Protein AF-A0A920SYW1-F1 (afdb_monomer_lite)

Secondary structure (DSSP, 8-state):
-EEE--TT--PPTT-EEEEEETTEEEEEEEEEEEETTEEEEEESS--TTPPP-

Radius of gyration: 10.81 Å; chains: 1; bounding box: 24×19×28 Å

pLDDT: mean 93.03, std 5.73, range [68.25, 98.38]

Foldseek 3Di:
DKDADPPPPQDDQQDWDWDAQPNDIKIWGFHDDPDPRITDTDTPDDCPNPDDD

Sequence (53 aa):
MDVEFPADELPEIYSAVELQNDGKKLVLEVEQHVGNSWARCLALGATEGLAEG

Structure (mmCIF, N/CA/C/O backbone):
data_AF-A0A920SYW1-F1
#
_entry.id   AF-A0A920SYW1-F1
#
loop_
_atom_site.group_PDB
_atom_site.id
_atom_site.type_symbol
_atom_site.label_atom_id
_atom_site.label_alt_id
_atom_site.label_comp_id
_atom_site.label_asym_id
_atom_site.label_entity_id
_atom_site.label_seq_id
_atom_site.pdbx_PDB_ins_code
_atom_site.Cartn_x
_atom_site.Cartn_y
_atom_site.Cartn_z
_atom_site.occupancy
_atom_site.B_iso_or_equiv
_atom_site.auth_seq_id
_atom_site.auth_comp_id
_atom_site.auth_asym_id
_atom_site.auth_atom_id
_atom_site.pdbx_PDB_model_num
ATOM 1 N N . MET A 1 1 ? 6.321 0.966 4.272 1.00 89.50 1 MET A N 1
ATOM 2 C CA . MET A 1 1 ? 6.111 -0.480 4.477 1.00 89.50 1 MET A CA 1
ATOM 3 C C . MET A 1 1 ? 6.276 -1.134 3.132 1.00 89.50 1 MET A C 1
ATOM 5 O O . MET A 1 1 ? 5.766 -0.580 2.167 1.00 89.50 1 MET A O 1
ATOM 9 N N . ASP A 1 2 ? 7.015 -2.229 3.056 1.00 94.81 2 ASP A N 1
ATOM 10 C CA . ASP A 1 2 ? 7.233 -2.913 1.784 1.00 94.81 2 ASP A CA 1
ATOM 11 C C . ASP A 1 2 ? 6.192 -4.038 1.680 1.00 94.81 2 ASP A C 1
ATOM 13 O O . ASP A 1 2 ? 5.973 -4.765 2.647 1.00 94.81 2 ASP A O 1
ATOM 17 N N . VAL A 1 3 ? 5.483 -4.105 0.553 1.00 94.94 3 VAL A N 1
ATOM 18 C CA . VAL A 1 3 ? 4.354 -5.015 0.317 1.00 94.94 3 VAL A CA 1
ATOM 19 C C . VAL A 1 3 ? 4.636 -5.814 -0.947 1.00 94.94 3 VAL A C 1
ATOM 21 O O . VAL A 1 3 ? 4.923 -5.231 -1.994 1.00 94.94 3 VAL A O 1
ATOM 24 N N . GLU A 1 4 ? 4.561 -7.138 -0.844 1.00 95.25 4 GLU A N 1
ATOM 25 C CA . GLU A 1 4 ? 4.642 -8.043 -1.988 1.00 95.25 4 GLU A CA 1
ATOM 26 C C . GLU A 1 4 ? 3.289 -8.135 -2.692 1.00 95.25 4 GLU A C 1
ATOM 28 O O . GLU A 1 4 ? 2.244 -8.271 -2.053 1.00 95.25 4 GLU A O 1
ATOM 33 N N . PHE A 1 5 ? 3.321 -8.096 -4.018 1.00 95.00 5 PHE A N 1
ATOM 34 C CA . PHE A 1 5 ? 2.171 -8.325 -4.877 1.00 95.00 5 PHE A CA 1
ATOM 35 C C . PHE A 1 5 ? 2.429 -9.541 -5.770 1.00 95.00 5 PHE A C 1
ATOM 37 O O . PHE A 1 5 ? 3.582 -9.844 -6.093 1.00 95.00 5 PHE A O 1
ATOM 44 N N . PRO A 1 6 ? 1.372 -10.230 -6.231 1.00 95.31 6 PRO A N 1
ATOM 45 C CA . PRO A 1 6 ? 1.494 -11.182 -7.326 1.00 95.31 6 PRO A CA 1
ATOM 46 C C . PRO A 1 6 ? 2.176 -10.545 -8.544 1.00 95.31 6 PRO A C 1
ATOM 48 O O . PRO A 1 6 ? 2.044 -9.344 -8.784 1.00 95.31 6 PRO A O 1
ATOM 51 N N . ALA A 1 7 ? 2.894 -11.357 -9.328 1.00 88.12 7 ALA A N 1
ATOM 52 C CA . ALA A 1 7 ? 3.797 -10.872 -10.376 1.00 88.12 7 ALA A CA 1
ATOM 53 C C . ALA A 1 7 ? 3.162 -9.863 -11.350 1.00 88.12 7 ALA A C 1
ATOM 55 O O . A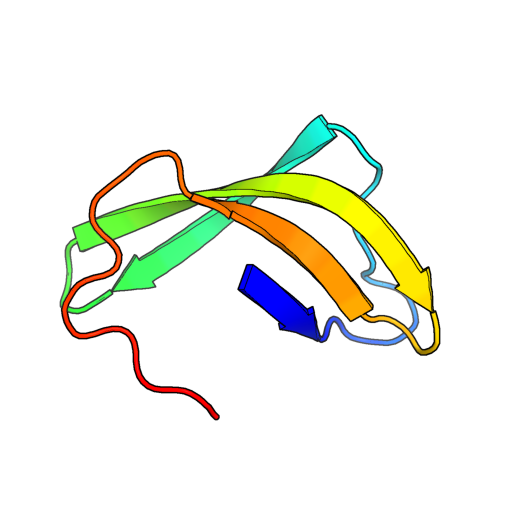LA A 1 7 ? 3.805 -8.879 -11.711 1.00 88.12 7 ALA A O 1
ATOM 56 N N . ASP A 1 8 ? 1.896 -10.082 -11.702 1.00 91.50 8 ASP A N 1
ATOM 57 C CA . ASP A 1 8 ? 1.146 -9.286 -12.675 1.00 91.50 8 ASP A CA 1
ATOM 58 C C . ASP A 1 8 ? 0.119 -8.337 -12.026 1.00 91.50 8 ASP A C 1
ATOM 60 O O . ASP A 1 8 ? -0.687 -7.720 -12.719 1.00 91.50 8 ASP A O 1
ATOM 64 N N . GLU A 1 9 ? 0.139 -8.210 -10.697 1.00 95.50 9 GLU A N 1
ATOM 65 C CA . GLU A 1 9 ? -0.798 -7.384 -9.920 1.00 95.50 9 GLU A CA 1
ATOM 66 C C . GLU A 1 9 ? -0.092 -6.247 -9.169 1.00 95.50 9 GLU A C 1
ATOM 68 O O . GLU A 1 9 ? -0.663 -5.649 -8.257 1.00 95.50 9 GLU A O 1
ATOM 73 N N . LEU A 1 10 ? 1.151 -5.931 -9.547 1.00 96.75 10 LEU A N 1
ATOM 74 C CA . LEU A 1 10 ? 1.890 -4.818 -8.963 1.00 96.75 10 LEU A CA 1
ATOM 75 C C . LEU A 1 10 ? 1.202 -3.482 -9.318 1.00 96.75 10 LEU A C 1
ATOM 77 O O . LEU A 1 10 ? 1.176 -3.117 -10.497 1.00 96.75 10 LEU A O 1
ATOM 81 N N . PRO A 1 11 ? 0.678 -2.720 -8.337 1.00 97.12 11 PRO A N 1
ATOM 82 C CA . PRO A 1 11 ? -0.021 -1.472 -8.621 1.00 97.12 11 PRO A CA 1
ATOM 83 C C . PRO A 1 11 ? 0.938 -0.374 -9.095 1.00 97.12 11 PRO A C 1
ATOM 85 O O . PRO A 1 11 ? 2.128 -0.377 -8.769 1.00 97.12 11 PRO A O 1
ATOM 88 N N . GLU A 1 12 ? 0.421 0.609 -9.833 1.00 97.56 12 GLU A N 1
ATOM 89 C CA . GLU A 1 12 ? 1.205 1.773 -10.259 1.00 97.56 12 GLU A CA 1
ATOM 90 C C . GLU A 1 12 ? 1.604 2.655 -9.064 1.00 97.56 12 GLU A C 1
ATOM 92 O O . GLU A 1 12 ? 0.920 2.690 -8.038 1.00 97.56 12 GLU A O 1
ATOM 97 N N . ILE A 1 13 ? 2.693 3.412 -9.210 1.00 97.69 13 ILE A N 1
ATOM 98 C CA . ILE A 1 13 ? 3.071 4.448 -8.238 1.00 97.69 13 ILE A CA 1
ATOM 99 C C . ILE A 1 13 ? 1.921 5.462 -8.112 1.00 97.69 13 ILE A C 1
ATOM 101 O O . ILE A 1 13 ? 1.268 5.795 -9.099 1.00 97.69 13 ILE A O 1
ATOM 105 N N . TYR A 1 14 ? 1.670 5.922 -6.889 1.00 97.81 14 TYR A N 1
ATOM 106 C CA . TYR A 1 14 ? 0.530 6.738 -6.458 1.00 97.81 14 TYR A CA 1
ATOM 107 C C . TYR A 1 14 ? -0.831 6.028 -6.481 1.00 97.81 14 TYR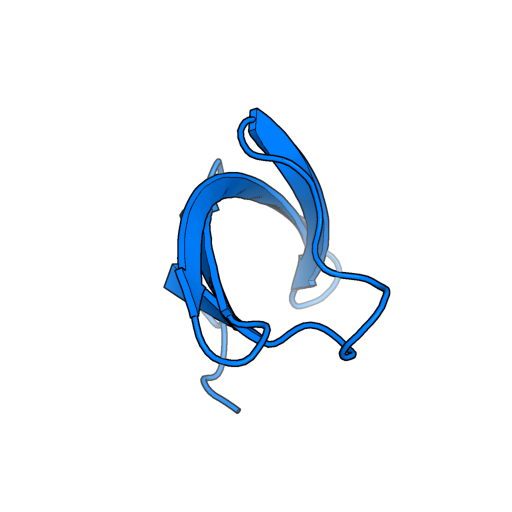 A C 1
ATOM 109 O O . TYR A 1 14 ? -1.865 6.659 -6.257 1.00 97.81 14 TYR A O 1
ATOM 117 N N . SER A 1 15 ? -0.862 4.708 -6.699 1.00 97.88 15 SER A N 1
ATOM 118 C CA . SER A 1 15 ? -2.080 3.922 -6.489 1.00 97.88 15 SER A CA 1
ATOM 119 C C . SER A 1 15 ? -2.345 3.708 -5.003 1.00 97.88 15 SER A C 1
ATOM 121 O O . SER A 1 15 ? -1.426 3.470 -4.214 1.00 97.88 15 SER A O 1
ATOM 123 N N . ALA A 1 16 ? -3.625 3.724 -4.637 1.00 97.38 16 ALA A N 1
ATOM 124 C CA . ALA A 1 16 ? -4.074 3.335 -3.311 1.00 97.38 16 ALA A CA 1
ATOM 125 C C . ALA A 1 16 ? -4.247 1.812 -3.223 1.00 97.38 16 ALA A C 1
ATOM 127 O O . ALA A 1 16 ? -4.851 1.188 -4.095 1.00 97.38 16 ALA A O 1
ATOM 128 N N . VAL A 1 17 ? -3.764 1.229 -2.132 1.00 95.75 17 VAL A N 1
ATOM 129 C CA . VAL A 1 17 ? -3.926 -0.180 -1.777 1.00 95.75 17 VAL A CA 1
ATOM 130 C C . VAL A 1 17 ? -4.681 -0.238 -0.459 1.00 95.75 17 VAL A C 1
ATOM 132 O O . VAL A 1 17 ? -4.258 0.338 0.542 1.00 95.75 17 VAL A O 1
ATOM 135 N N . GLU A 1 18 ? -5.823 -0.915 -0.450 1.00 94.44 18 GLU A N 1
ATOM 136 C CA . GLU A 1 18 ? -6.668 -1.027 0.736 1.00 94.44 18 GLU A CA 1
ATOM 137 C C . GLU A 1 18 ? -6.526 -2.409 1.362 1.00 94.44 18 GLU A C 1
ATOM 139 O O . GLU A 1 18 ? -6.620 -3.423 0.672 1.00 94.44 18 GLU A O 1
ATOM 144 N N . LEU A 1 19 ? -6.359 -2.455 2.681 1.00 90.88 19 LEU A N 1
ATOM 145 C CA . LEU A 1 19 ? -6.338 -3.702 3.434 1.00 90.88 19 LEU A CA 1
ATOM 146 C C . LEU A 1 19 ? -7.171 -3.593 4.712 1.00 90.88 19 LEU A C 1
ATOM 148 O O . LEU A 1 19 ? -7.424 -2.505 5.236 1.00 90.88 19 LEU A O 1
ATOM 152 N N . GLN A 1 20 ? -7.630 -4.742 5.200 1.00 89.88 20 GLN A N 1
ATOM 153 C CA . GLN A 1 20 ? -8.351 -4.855 6.464 1.00 89.88 20 GLN A CA 1
ATOM 154 C C . GLN A 1 20 ? -7.378 -5.277 7.561 1.00 89.88 20 GLN A C 1
ATOM 156 O O . GLN A 1 20 ? -6.756 -6.330 7.462 1.00 89.88 20 GLN A O 1
ATOM 161 N N . ASN A 1 21 ? -7.275 -4.464 8.607 1.00 87.50 21 ASN A N 1
ATOM 162 C CA . ASN A 1 21 ? -6.478 -4.720 9.799 1.00 87.50 21 ASN A CA 1
ATOM 163 C C . ASN A 1 21 ? -7.413 -4.755 11.016 1.00 87.50 21 ASN A C 1
ATOM 165 O O . ASN A 1 21 ? -7.943 -3.717 11.412 1.00 87.50 21 ASN A O 1
ATOM 169 N N . ASP A 1 22 ? -7.684 -5.941 11.564 1.00 86.88 22 ASP A N 1
ATOM 170 C CA . ASP A 1 22 ? -8.581 -6.137 12.716 1.00 86.88 22 ASP A CA 1
ATOM 171 C C . ASP A 1 22 ? -9.951 -5.441 12.582 1.00 86.88 22 ASP A C 1
ATOM 173 O O . ASP A 1 22 ? -10.458 -4.784 13.494 1.00 86.88 22 ASP A O 1
ATOM 177 N N . GLY A 1 23 ? -10.560 -5.550 11.396 1.00 87.50 23 GLY A N 1
ATOM 178 C CA . GLY A 1 23 ? -11.855 -4.930 11.089 1.00 87.50 23 GLY A CA 1
ATOM 179 C C . GLY A 1 23 ? -11.803 -3.413 10.876 1.00 87.50 23 GLY A C 1
ATOM 180 O O . GLY A 1 23 ? -12.848 -2.783 10.706 1.00 87.50 23 GLY A O 1
ATOM 181 N N . LYS A 1 24 ? -10.607 -2.815 10.869 1.00 89.81 24 LYS A N 1
ATOM 182 C CA . LYS A 1 24 ? -10.375 -1.431 10.457 1.00 89.81 24 LYS A CA 1
ATOM 183 C C . LYS A 1 24 ? -9.767 -1.406 9.063 1.00 89.81 24 LYS A C 1
ATOM 185 O O . LYS A 1 24 ? -8.812 -2.117 8.763 1.00 89.81 24 LYS A O 1
ATOM 190 N N . LYS A 1 25 ? -10.283 -0.516 8.222 1.00 93.19 25 LYS A N 1
ATOM 191 C CA . LYS A 1 25 ? -9.685 -0.225 6.921 1.00 93.19 25 LYS A CA 1
ATOM 192 C C . LYS A 1 25 ? -8.382 0.553 7.119 1.00 93.19 25 LYS A C 1
ATOM 194 O O . LYS A 1 25 ? -8.392 1.606 7.755 1.00 93.19 25 LYS A O 1
ATOM 199 N N . LEU A 1 26 ? -7.299 0.063 6.527 1.00 94.69 26 LEU A N 1
ATOM 200 C CA . LEU A 1 26 ? -6.043 0.784 6.352 1.00 94.69 26 LEU A CA 1
ATOM 201 C C . LEU A 1 26 ? -5.823 1.020 4.855 1.00 94.69 26 LEU A C 1
ATOM 203 O O . LEU A 1 26 ? -6.043 0.127 4.038 1.00 94.69 26 LEU A O 1
ATOM 207 N N . VAL A 1 27 ? -5.404 2.233 4.502 1.00 96.31 27 VAL A N 1
ATOM 208 C CA . VAL A 1 27 ? -5.046 2.604 3.130 1.00 96.31 27 VAL A CA 1
ATOM 209 C C . VAL A 1 27 ? -3.545 2.836 3.073 1.00 96.31 27 VAL A C 1
ATOM 211 O O . VAL A 1 27 ? -2.990 3.536 3.924 1.00 96.31 27 VAL A O 1
ATOM 214 N N . LEU A 1 28 ? -2.907 2.241 2.076 1.00 97.38 28 LEU A N 1
ATOM 215 C CA . LEU A 1 28 ? -1.515 2.450 1.727 1.00 97.38 28 LEU A CA 1
ATOM 216 C C . LEU A 1 28 ? -1.443 3.168 0.374 1.00 97.38 28 LEU A C 1
ATOM 218 O O . LEU A 1 28 ? -2.256 2.896 -0.503 1.00 97.38 28 LEU A O 1
ATOM 222 N N . GLU A 1 29 ? -0.472 4.049 0.188 1.00 98.19 29 GLU A N 1
ATOM 223 C CA . GLU A 1 29 ? -0.155 4.666 -1.104 1.00 98.19 29 GLU A CA 1
ATOM 224 C C . GLU A 1 29 ? 1.175 4.115 -1.611 1.00 98.19 29 GLU A C 1
ATOM 226 O O . GLU A 1 29 ? 2.144 4.066 -0.854 1.00 98.19 29 GLU A O 1
ATOM 231 N N . VAL A 1 30 ? 1.227 3.666 -2.866 1.00 98.19 30 VAL A N 1
ATOM 232 C CA . VAL A 1 30 ? 2.467 3.163 -3.471 1.00 98.19 30 VAL A CA 1
ATOM 233 C C . VAL A 1 30 ? 3.394 4.332 -3.798 1.00 98.19 30 VAL A C 1
ATOM 235 O O . VAL A 1 30 ? 3.071 5.159 -4.640 1.00 98.19 30 VAL A O 1
ATOM 238 N N . GLU A 1 31 ? 4.584 4.364 -3.206 1.00 98.38 31 GLU A N 1
ATOM 239 C CA . GLU A 1 31 ? 5.579 5.424 -3.436 1.00 98.38 31 GLU A CA 1
ATOM 240 C C . GLU A 1 31 ? 6.658 4.996 -4.433 1.00 98.38 31 GLU A C 1
ATOM 242 O O . GLU A 1 31 ? 7.221 5.809 -5.167 1.00 98.38 31 GLU A O 1
ATOM 247 N N . GLN A 1 32 ? 6.991 3.703 -4.448 1.00 98.06 32 GLN A N 1
ATOM 248 C CA . GLN A 1 32 ? 8.094 3.192 -5.252 1.00 98.06 32 GLN A CA 1
ATOM 249 C C . GLN A 1 32 ? 7.936 1.700 -5.553 1.00 98.06 32 GLN A C 1
ATOM 251 O O . GLN A 1 32 ? 7.565 0.915 -4.684 1.00 98.06 32 GLN A O 1
ATOM 256 N N . HIS A 1 33 ? 8.327 1.280 -6.757 1.00 97.31 33 HIS A N 1
ATOM 257 C CA . HIS A 1 33 ? 8.603 -0.129 -7.056 1.00 97.31 33 HIS A CA 1
ATOM 258 C C . HIS A 1 33 ? 10.025 -0.480 -6.615 1.00 97.31 33 HIS A C 1
ATOM 260 O O . HIS A 1 33 ? 10.987 0.132 -7.081 1.00 97.31 33 HIS A O 1
ATOM 266 N N . VAL A 1 34 ? 10.168 -1.451 -5.713 1.00 95.19 34 VAL A N 1
ATOM 267 C CA . VAL A 1 34 ? 11.480 -1.861 -5.173 1.00 95.19 34 VAL A CA 1
ATOM 268 C C . VAL A 1 34 ? 12.058 -3.098 -5.880 1.00 95.19 34 VAL A C 1
ATOM 270 O O . VAL A 1 34 ? 13.218 -3.439 -5.662 1.00 95.19 34 VAL A O 1
ATOM 273 N N . GLY A 1 35 ? 11.292 -3.711 -6.792 1.00 92.38 35 GLY A N 1
ATOM 274 C CA . GLY A 1 35 ? 11.690 -4.873 -7.597 1.00 92.38 35 GLY A CA 1
ATOM 275 C C . GLY A 1 35 ? 11.096 -6.186 -7.081 1.00 92.38 35 GLY A C 1
ATOM 276 O O . GLY A 1 35 ? 10.517 -6.218 -6.004 1.00 92.38 35 GLY A O 1
ATOM 277 N N . ASN A 1 36 ? 11.205 -7.269 -7.860 1.00 93.88 36 ASN A N 1
ATOM 278 C CA . ASN A 1 36 ? 10.652 -8.595 -7.524 1.00 93.88 36 ASN A CA 1
ATOM 279 C C . ASN A 1 36 ? 9.160 -8.589 -7.136 1.00 93.88 36 ASN A C 1
ATOM 281 O O . ASN A 1 36 ? 8.753 -9.365 -6.285 1.00 93.88 36 ASN A O 1
ATOM 285 N N . SER A 1 37 ? 8.357 -7.705 -7.736 1.00 95.25 37 SER A N 1
ATOM 286 C CA .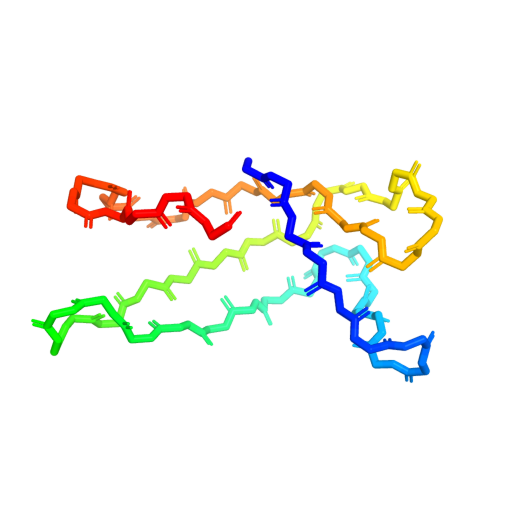 SER A 1 37 ? 6.930 -7.530 -7.405 1.00 95.25 37 SER A CA 1
ATOM 287 C C . SER A 1 37 ? 6.655 -6.986 -5.999 1.00 95.25 37 SER A C 1
ATOM 289 O O . SER A 1 37 ? 5.544 -7.087 -5.491 1.00 95.25 37 SER A O 1
ATOM 291 N N . TRP A 1 38 ? 7.641 -6.318 -5.401 1.00 96.56 38 TRP A N 1
ATOM 292 C CA . TRP A 1 38 ? 7.474 -5.555 -4.171 1.00 96.56 38 TRP A CA 1
ATOM 293 C C . TRP A 1 38 ? 7.289 -4.062 -4.459 1.00 96.56 38 TRP A C 1
ATOM 295 O O . TRP A 1 38 ? 7.979 -3.465 -5.300 1.00 96.56 38 TRP A O 1
ATOM 305 N N . ALA A 1 39 ? 6.394 -3.439 -3.698 1.00 97.38 39 ALA A N 1
ATOM 306 C CA . ALA A 1 39 ? 6.185 -1.999 -3.682 1.00 97.38 39 ALA A CA 1
ATOM 307 C C . ALA A 1 39 ? 6.448 -1.439 -2.281 1.00 97.38 39 ALA A C 1
ATOM 309 O O . ALA A 1 39 ? 6.054 -2.027 -1.276 1.00 97.38 39 ALA A O 1
ATOM 310 N N . ARG A 1 40 ? 7.103 -0.282 -2.207 1.00 97.75 40 ARG A N 1
ATOM 311 C CA . ARG A 1 40 ? 7.226 0.497 -0.979 1.00 97.75 40 ARG A CA 1
ATOM 312 C C . ARG A 1 40 ? 6.053 1.448 -0.887 1.00 97.75 40 ARG A C 1
ATOM 314 O O . ARG A 1 40 ? 5.877 2.297 -1.758 1.00 97.75 40 ARG A O 1
ATOM 321 N N . CYS A 1 41 ? 5.306 1.332 0.199 1.00 97.56 41 CYS A N 1
ATOM 322 C CA . CYS A 1 41 ? 4.101 2.106 0.425 1.00 97.56 41 CYS A CA 1
ATOM 323 C C . CYS A 1 41 ? 4.193 2.991 1.673 1.00 97.56 41 CYS A C 1
ATOM 325 O O . CYS A 1 41 ? 4.839 2.635 2.670 1.00 97.56 41 CYS A O 1
ATOM 327 N N . LEU A 1 42 ? 3.485 4.117 1.641 1.00 97.25 42 LEU A N 1
ATOM 328 C CA . LEU A 1 42 ? 3.194 4.961 2.792 1.00 97.25 42 LEU A CA 1
ATOM 329 C C . LEU A 1 42 ? 1.832 4.576 3.376 1.00 97.25 42 LEU A C 1
ATOM 331 O O . LEU A 1 42 ? 0.851 4.469 2.651 1.00 97.25 42 LEU A O 1
ATOM 335 N N . ALA A 1 43 ? 1.748 4.378 4.690 1.00 95.94 43 ALA A N 1
ATOM 336 C CA . ALA A 1 43 ? 0.468 4.145 5.349 1.00 95.94 43 ALA A CA 1
ATOM 337 C C . ALA A 1 43 ? -0.231 5.477 5.648 1.00 95.94 43 ALA A C 1
ATOM 339 O O . ALA A 1 43 ? 0.345 6.352 6.291 1.00 95.94 43 ALA A O 1
ATOM 340 N N . LEU A 1 44 ? -1.493 5.605 5.239 1.00 95.44 44 LEU A N 1
ATOM 341 C CA . LEU A 1 44 ? -2.328 6.788 5.488 1.00 95.44 44 LEU A CA 1
ATOM 342 C C . LEU A 1 44 ? -3.154 6.661 6.782 1.00 95.44 44 LEU A C 1
ATOM 344 O O . LEU A 1 44 ? -4.154 7.351 6.976 1.00 95.44 44 LEU A O 1
ATOM 348 N N . GLY A 1 45 ? -2.753 5.755 7.673 1.00 92.69 45 GLY A N 1
ATOM 349 C CA . GLY A 1 45 ? -3.422 5.470 8.935 1.00 92.69 45 GLY A CA 1
ATOM 350 C C . GLY A 1 45 ? -2.513 4.72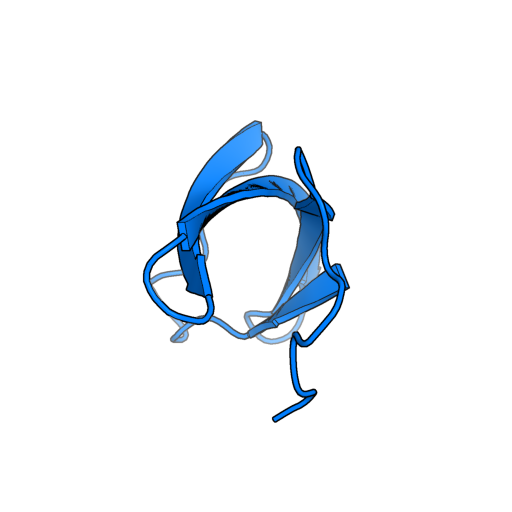0 9.905 1.00 92.69 45 GLY A C 1
ATOM 351 O O . GLY A 1 45 ? -1.350 4.451 9.605 1.00 92.69 45 GLY A O 1
ATOM 352 N N . ALA A 1 46 ? -3.048 4.392 11.081 1.00 91.00 46 ALA A N 1
ATOM 353 C CA . ALA A 1 46 ? -2.309 3.653 12.100 1.00 91.00 46 ALA A CA 1
ATOM 354 C C . ALA A 1 46 ? -1.943 2.243 11.607 1.00 91.00 46 ALA A C 1
ATOM 356 O O . ALA A 1 46 ? -2.806 1.495 11.148 1.00 91.00 46 ALA A O 1
ATOM 357 N N . THR A 1 47 ? -0.668 1.886 11.749 1.00 90.38 47 THR A N 1
ATOM 358 C CA . THR A 1 47 ? -0.113 0.568 11.394 1.00 90.38 47 THR A CA 1
ATOM 359 C C . THR A 1 47 ? 0.102 -0.328 12.615 1.00 90.38 47 THR A C 1
ATOM 361 O O . THR A 1 47 ? 0.675 -1.408 12.503 1.00 90.38 47 THR A O 1
ATOM 364 N N . GLU A 1 48 ? -0.342 0.110 13.795 1.00 87.19 48 GLU A N 1
ATOM 365 C CA . GLU A 1 48 ? -0.291 -0.689 15.018 1.00 87.19 48 GLU A CA 1
ATOM 366 C C . GLU A 1 48 ? -1.072 -1.997 14.835 1.00 87.19 48 GLU A C 1
ATOM 368 O O . GLU A 1 48 ? -2.178 -2.006 14.290 1.00 87.19 48 GLU A O 1
ATOM 373 N N . GLY A 1 49 ? -0.486 -3.105 15.289 1.00 83.06 49 GLY A N 1
ATOM 374 C CA . GLY A 1 49 ? -1.081 -4.438 15.161 1.00 83.0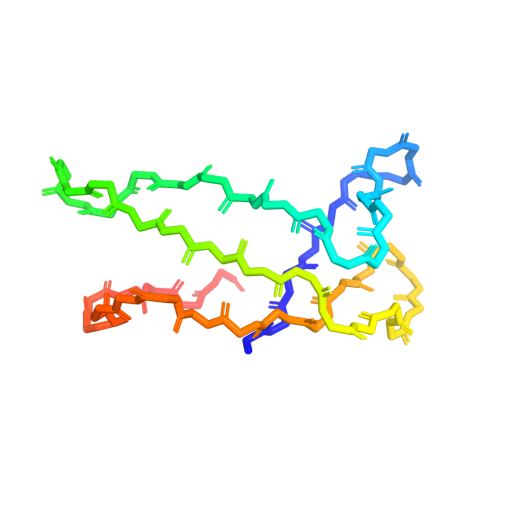6 49 GLY A CA 1
ATOM 375 C C . GLY A 1 49 ? -0.884 -5.1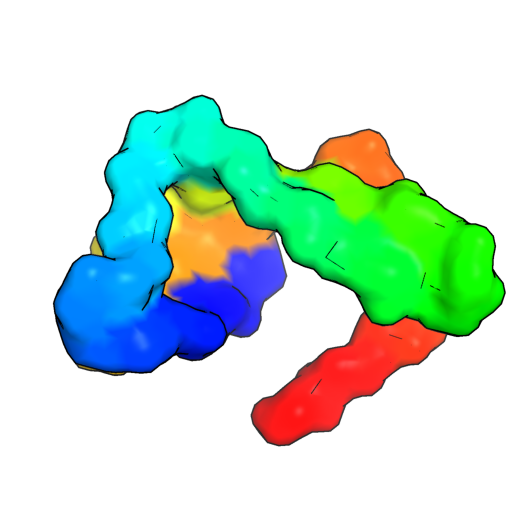01 13.797 1.00 83.06 49 GLY A C 1
ATOM 376 O O . GLY A 1 49 ? -1.200 -6.279 13.667 1.00 83.06 49 GLY A O 1
ATOM 377 N N . LEU A 1 50 ? -0.312 -4.404 12.807 1.00 86.00 50 LEU A N 1
ATOM 378 C CA . LEU A 1 50 ? 0.033 -5.034 11.538 1.00 86.00 50 LEU A CA 1
ATOM 379 C C . LEU A 1 50 ? 1.181 -6.029 11.761 1.00 86.00 50 LEU A C 1
ATOM 381 O O . LEU A 1 50 ? 2.273 -5.643 12.181 1.00 86.00 50 LEU A O 1
ATOM 385 N N . ALA A 1 51 ? 0.923 -7.308 11.501 1.00 81.38 51 ALA A N 1
ATOM 386 C CA . ALA A 1 51 ? 1.948 -8.341 11.536 1.00 81.38 51 ALA A CA 1
ATOM 387 C C . ALA A 1 51 ? 2.736 -8.349 10.220 1.00 81.38 51 ALA A C 1
ATOM 389 O O . ALA A 1 51 ? 2.152 -8.238 9.141 1.00 81.38 51 ALA A O 1
ATOM 390 N N . GLU A 1 52 ? 4.056 -8.500 10.317 1.00 79.56 52 GLU A N 1
ATOM 391 C CA . GLU A 1 52 ? 4.895 -8.840 9.166 1.00 79.56 52 GLU A CA 1
ATOM 392 C C . GLU A 1 52 ? 4.661 -10.320 8.821 1.00 79.56 52 GLU A C 1
ATOM 394 O O . GLU A 1 52 ? 4.631 -11.169 9.719 1.00 79.56 52 GLU A O 1
ATOM 399 N N . GLY A 1 53 ? 4.406 -10.594 7.538 1.00 68.25 53 GLY A N 1
ATOM 400 C CA . GLY A 1 53 ? 4.225 -11.940 6.983 1.00 68.25 53 GLY A CA 1
ATOM 401 C C . GLY A 1 53 ? 5.539 -12.588 6.582 1.00 68.25 53 GLY A C 1
ATOM 402 O O . GLY A 1 53 ? 6.466 -11.839 6.202 1.00 68.25 53 GLY A O 1
#